Protein AF-E4YAP9-F1 (afdb_monomer)

Secondary structure (DSSP, 8-state):
-HHHHHHHHHHHHHH--HHHHHHHHHHHHHHHHHTB-TTTTS-B-SEE-TTS-EEE--S-BTTB-SSHHHHHHHHHHHHHHHHHHHT-

Nearest PDB structures (foldseek):
  3wkh-assembly1_A  TM=9.149E-01  e=1.111E-03  Rhodothermus marinus
  5zhb-assembly1_A  TM=8.938E-01  e=2.085E-03  Caldibacillus thermoamylovorans
  3vw5-assembly3_C  TM=8.857E-01  e=2.681E-03  Ruminococcus albus
  4z4l-assembly1_A  TM=9.061E-01  e=4.548E-02  Caldicellulosiruptor saccharolyticus DSM 8903
  7d5g-assembly1_A  TM=9.010E-01  e=5.493E-02  Caldicellulosiruptor saccharolyticus DSM 8903

Foldseek 3Di:
DLVLLLVLLVCCLVPVDCVSVVSNVVVVVLCVVQFWDPPPPTDGQPDADPVSHRPDPDRDDPPHDDDSNVVSVVSSVVSVVVVVVVVD

Sequence (88 aa):
MSEALYATVLAYEHTNDAAFYNWLVKLWDCIEDKFIDEVNGGDWYGYLRKDCTIFSQLKGGNYKGCFHVPRALIYSISAADRIINAAQ

pLDDT: mean 94.47, std 5.33, range [63.22, 98.56]

Structure (mmCIF, N/CA/C/O backbone):
data_AF-E4YAP9-F1
#
_entry.id   AF-E4YAP9-F1
#
loop_
_atom_site.group_PDB
_atom_site.id
_atom_site.type_symbol
_atom_site.label_atom_id
_atom_site.label_alt_id
_atom_site.label_comp_id
_atom_site.label_asym_id
_atom_site.label_entity_id
_atom_site.label_seq_id
_atom_site.pdbx_PDB_ins_code
_atom_site.Cartn_x
_atom_site.Cartn_y
_atom_site.Cartn_z
_atom_site.occupancy
_atom_site.B_iso_or_equiv
_atom_site.auth_seq_id
_atom_site.auth_comp_id
_atom_site.auth_asym_id
_a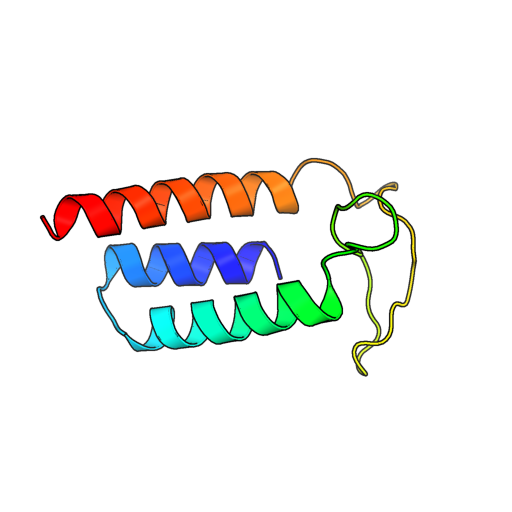tom_site.auth_atom_id
_atom_site.pdbx_PDB_model_num
ATOM 1 N N . MET A 1 1 ? -2.523 3.894 -5.153 1.00 89.69 1 MET A N 1
ATOM 2 C CA . MET A 1 1 ? -2.744 2.723 -4.281 1.00 89.69 1 MET A CA 1
ATOM 3 C C . MET A 1 1 ? -2.168 2.918 -2.885 1.00 89.69 1 MET A C 1
ATOM 5 O O . MET A 1 1 ? -2.921 2.774 -1.935 1.00 89.69 1 MET A O 1
ATOM 9 N N . SER A 1 2 ? -0.903 3.342 -2.745 1.00 95.94 2 SER A N 1
ATOM 10 C CA . SER A 1 2 ? -0.265 3.601 -1.438 1.00 95.94 2 SER A CA 1
ATOM 11 C C . SER A 1 2 ? -1.068 4.536 -0.518 1.00 95.94 2 SER A C 1
ATOM 13 O O . SER A 1 2 ? -1.294 4.215 0.641 1.00 95.94 2 SER A O 1
ATOM 15 N N . GLU A 1 3 ? -1.552 5.671 -1.030 1.00 98.12 3 GLU A N 1
ATOM 16 C CA . GLU A 1 3 ? -2.295 6.645 -0.212 1.00 98.12 3 GLU A CA 1
ATOM 17 C C . GLU A 1 3 ? -3.669 6.132 0.221 1.00 98.12 3 GLU A C 1
ATOM 19 O O . GLU A 1 3 ? -4.087 6.369 1.348 1.00 98.12 3 GLU A O 1
ATOM 24 N N . ALA A 1 4 ? -4.359 5.402 -0.660 1.00 97.88 4 ALA A N 1
ATOM 25 C CA . ALA A 1 4 ? -5.649 4.801 -0.340 1.00 97.88 4 ALA A CA 1
ATOM 26 C C . ALA A 1 4 ? -5.497 3.727 0.744 1.00 97.88 4 ALA A C 1
ATOM 28 O O . ALA A 1 4 ? -6.288 3.709 1.682 1.00 97.88 4 ALA A O 1
ATOM 29 N N . LEU A 1 5 ? -4.446 2.897 0.652 1.00 98.12 5 L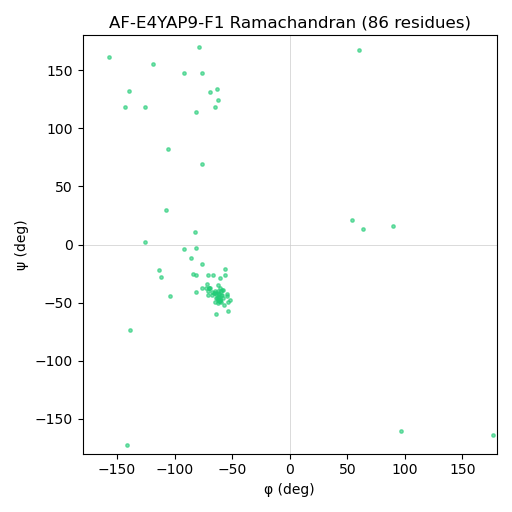EU A N 1
ATOM 30 C CA . LEU A 1 5 ? -4.103 1.914 1.679 1.00 98.12 5 LEU A CA 1
ATOM 31 C C . LEU A 1 5 ? -3.978 2.603 3.042 1.00 98.12 5 LEU A C 1
ATOM 33 O O . LEU A 1 5 ? -4.741 2.301 3.956 1.00 98.12 5 LEU A O 1
ATOM 37 N N . TYR A 1 6 ? -3.094 3.598 3.145 1.00 98.50 6 TYR A N 1
ATOM 38 C CA . TYR A 1 6 ? -2.884 4.306 4.406 1.00 98.50 6 TYR A CA 1
ATOM 39 C C . TYR A 1 6 ? -4.153 5.013 4.907 1.00 98.50 6 TYR A C 1
ATOM 41 O O . TYR A 1 6 ? -4.487 4.905 6.084 1.00 98.50 6 TYR A O 1
ATOM 49 N N . ALA A 1 7 ? -4.901 5.678 4.022 1.00 98.56 7 ALA A N 1
ATOM 50 C CA . ALA A 1 7 ? -6.143 6.354 4.387 1.00 98.56 7 ALA A CA 1
ATOM 51 C C . ALA A 1 7 ? -7.184 5.389 4.975 1.00 98.56 7 ALA A C 1
ATOM 53 O O . ALA A 1 7 ? -7.843 5.742 5.948 1.00 98.56 7 ALA A O 1
ATOM 54 N N . THR A 1 8 ? -7.322 4.175 4.429 1.00 98.38 8 THR A N 1
ATOM 55 C CA . THR A 1 8 ? -8.265 3.181 4.970 1.00 98.38 8 THR A CA 1
ATOM 56 C C . THR A 1 8 ? -7.863 2.668 6.349 1.00 98.38 8 THR A C 1
ATOM 58 O O . THR A 1 8 ? -8.724 2.575 7.221 1.00 98.38 8 THR A O 1
ATOM 61 N N . VAL A 1 9 ? -6.570 2.418 6.591 1.00 98.12 9 VAL A N 1
ATOM 62 C CA . VAL A 1 9 ? -6.080 2.039 7.929 1.00 98.12 9 VAL A CA 1
ATOM 63 C C . VAL A 1 9 ? -6.333 3.166 8.928 1.00 98.12 9 VAL A C 1
ATOM 65 O O . VAL A 1 9 ? -6.874 2.928 10.002 1.00 98.12 9 VAL A O 1
ATOM 68 N N . LEU A 1 10 ? -5.984 4.400 8.558 1.00 98.31 10 LEU A N 1
ATOM 69 C CA . LEU A 1 10 ? -6.137 5.570 9.420 1.00 98.31 10 LEU A CA 1
ATOM 70 C C . LEU A 1 10 ? -7.615 5.871 9.720 1.00 98.31 10 LEU A C 1
ATOM 72 O O . LEU A 1 10 ? -7.975 6.206 10.845 1.00 98.31 10 LEU A O 1
ATOM 76 N N . ALA A 1 11 ? -8.493 5.728 8.727 1.00 98.44 11 ALA A N 1
ATOM 77 C CA . ALA A 1 11 ? -9.928 5.893 8.923 1.00 98.44 11 ALA A CA 1
ATOM 78 C C . ALA A 1 11 ? -10.487 4.825 9.870 1.00 98.44 11 ALA A C 1
ATOM 80 O O . ALA A 1 11 ? -11.262 5.160 10.767 1.00 98.44 11 ALA A O 1
ATOM 81 N N . TYR A 1 12 ? -10.065 3.566 9.718 1.00 98.38 12 TYR A N 1
ATOM 82 C CA . TYR A 1 12 ? -10.443 2.504 10.646 1.00 98.38 12 TYR A CA 1
ATOM 83 C C . TYR A 1 12 ? -9.945 2.797 12.068 1.00 98.38 12 TYR A C 1
ATOM 85 O O . TYR A 1 12 ? -10.736 2.726 13.001 1.00 98.38 12 TYR A O 1
ATOM 93 N N . GLU A 1 13 ? -8.691 3.233 12.224 1.00 97.88 13 GLU A N 1
ATOM 94 C CA . GLU A 1 13 ? -8.115 3.630 13.517 1.00 97.88 13 GLU A CA 1
ATOM 95 C C . GLU A 1 13 ? -8.960 4.697 14.235 1.00 97.88 13 GLU A C 1
ATOM 97 O O . GLU A 1 13 ? -9.207 4.591 15.434 1.00 97.88 13 GLU A O 1
ATOM 102 N N . HIS A 1 14 ? -9.426 5.722 13.517 1.00 97.75 14 HIS A N 1
ATOM 103 C CA . HIS A 1 14 ? -10.150 6.842 14.128 1.00 97.75 14 HIS A CA 1
ATOM 104 C C . HIS A 1 14 ? -11.644 6.608 14.339 1.00 97.75 14 HIS A C 1
ATOM 106 O O . HIS A 1 14 ? -12.250 7.277 15.175 1.00 97.75 14 HIS A O 1
ATOM 112 N N . THR A 1 15 ? -12.258 5.728 13.553 1.00 97.62 15 THR A N 1
ATOM 113 C CA . THR A 1 15 ? -13.722 5.573 13.534 1.00 97.62 15 THR A CA 1
ATOM 114 C C . THR A 1 15 ? -14.194 4.225 14.056 1.00 97.62 15 THR A C 1
ATOM 116 O O . THR A 1 15 ? -15.349 4.107 14.454 1.00 97.62 15 THR A O 1
ATOM 119 N N . ASN A 1 16 ? -13.323 3.213 14.041 1.00 96.31 16 ASN A N 1
ATOM 120 C CA . ASN A 1 16 ? -13.657 1.812 14.275 1.00 96.31 16 ASN A CA 1
ATOM 121 C C . ASN A 1 16 ? -14.777 1.276 13.350 1.00 96.31 16 ASN A C 1
ATOM 123 O O . ASN A 1 16 ? -15.440 0.290 13.669 1.00 96.31 16 ASN A O 1
ATOM 127 N N . ASP A 1 17 ? -15.011 1.925 12.200 1.00 98.12 17 ASP A N 1
ATOM 128 C CA . ASP A 1 17 ? -16.007 1.491 11.220 1.00 98.12 17 ASP A CA 1
ATOM 129 C C . ASP A 1 17 ? -15.435 0.374 10.337 1.00 98.12 17 ASP A C 1
ATOM 131 O O . ASP A 1 17 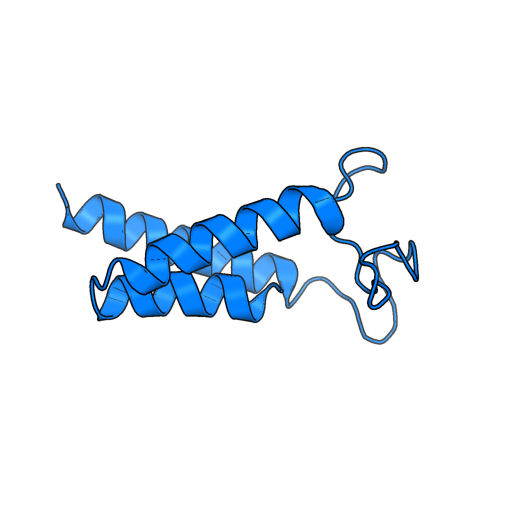? -14.531 0.581 9.519 1.00 98.12 17 ASP A O 1
ATOM 135 N N . ALA A 1 18 ? -16.008 -0.824 10.474 1.00 97.56 18 ALA A N 1
ATOM 136 C CA . ALA A 1 18 ? -15.616 -2.020 9.735 1.00 97.56 18 ALA A CA 1
ATOM 137 C C . ALA A 1 18 ? -15.657 -1.850 8.204 1.00 97.56 18 ALA A C 1
ATOM 139 O O . ALA A 1 18 ? -14.980 -2.591 7.489 1.00 97.56 18 ALA A O 1
ATOM 140 N N . ALA A 1 19 ? -16.398 -0.874 7.667 1.00 98.38 19 ALA A N 1
ATOM 141 C CA . ALA A 1 19 ? -16.363 -0.553 6.244 1.00 98.38 19 ALA A CA 1
ATOM 142 C C . ALA A 1 19 ? -14.949 -0.175 5.771 1.00 98.38 19 ALA A C 1
ATOM 144 O O . ALA A 1 19 ? -14.535 -0.610 4.692 1.00 98.38 19 ALA A O 1
ATOM 145 N N . PHE A 1 20 ? -14.183 0.575 6.572 1.00 98.50 20 PHE A N 1
ATOM 146 C CA . PHE A 1 20 ? -12.809 0.949 6.227 1.00 98.50 20 PHE A CA 1
ATOM 147 C C . PHE A 1 20 ? -11.856 -0.241 6.282 1.00 98.50 20 PHE A C 1
ATOM 149 O O . PHE A 1 20 ? -11.016 -0.376 5.395 1.00 98.50 20 PHE A O 1
ATOM 156 N N . TYR A 1 21 ? -12.036 -1.146 7.246 1.00 97.56 21 TYR A N 1
ATOM 157 C CA . TYR A 1 21 ? -11.286 -2.401 7.290 1.00 97.56 21 TYR A CA 1
ATOM 158 C C . TYR A 1 21 ? -11.569 -3.278 6.059 1.00 97.56 21 TYR A C 1
ATOM 160 O O . TYR A 1 21 ? -10.651 -3.760 5.401 1.00 97.56 21 TYR A O 1
ATOM 168 N N . ASN A 1 22 ? -12.836 -3.415 5.666 1.00 98.19 22 ASN A N 1
ATOM 169 C CA . ASN A 1 22 ? -13.201 -4.175 4.469 1.00 98.19 22 ASN A CA 1
ATOM 170 C C . ASN A 1 22 ? -12.600 -3.576 3.186 1.00 98.19 22 ASN A C 1
ATOM 172 O O . ASN A 1 22 ? -12.254 -4.306 2.256 1.00 98.19 22 ASN A O 1
ATOM 176 N N . TRP A 1 23 ? -12.482 -2.247 3.111 1.00 98.06 23 TRP A N 1
ATOM 177 C CA . TRP A 1 23 ? -11.796 -1.577 2.007 1.00 98.06 23 TRP A CA 1
ATOM 178 C C . TRP A 1 23 ? -10.282 -1.768 2.045 1.00 98.06 23 TRP A C 1
ATOM 180 O O . TRP A 1 23 ? -9.693 -2.001 0.991 1.00 98.06 23 TRP A O 1
ATOM 190 N N . LEU A 1 24 ? -9.671 -1.712 3.229 1.00 97.50 24 LEU A N 1
ATOM 191 C CA . LEU A 1 24 ? -8.254 -2.006 3.433 1.00 97.50 24 LEU A CA 1
ATOM 192 C C . LEU A 1 24 ? -7.893 -3.387 2.872 1.00 97.50 24 LEU A C 1
ATOM 194 O O . LEU A 1 24 ? -6.961 -3.482 2.079 1.00 97.50 24 LEU A O 1
ATOM 198 N N . VAL A 1 25 ? -8.666 -4.424 3.215 1.00 97.50 25 VAL A N 1
ATOM 199 C CA . VAL A 1 25 ? -8.453 -5.795 2.713 1.00 97.50 25 VAL A CA 1
ATOM 200 C C . VAL A 1 25 ? -8.492 -5.829 1.184 1.00 97.50 25 VAL A C 1
ATOM 202 O O . VAL A 1 25 ? -7.528 -6.243 0.552 1.00 97.50 25 VAL A O 1
ATOM 205 N N . LYS A 1 26 ? -9.543 -5.274 0.566 1.00 97.00 26 LYS A N 1
ATOM 206 C CA . LYS A 1 26 ? -9.667 -5.229 -0.905 1.00 97.00 26 LYS A CA 1
ATOM 207 C C . LYS A 1 26 ? -8.514 -4.488 -1.585 1.00 97.00 26 LYS A C 1
ATOM 209 O O . LYS A 1 26 ? -8.096 -4.856 -2.682 1.00 97.00 26 LYS A O 1
ATOM 214 N N . LEU A 1 27 ? -8.047 -3.394 -0.980 1.00 96.44 27 LEU A N 1
ATOM 215 C CA . LEU A 1 27 ? -6.916 -2.633 -1.502 1.00 96.44 27 LEU A CA 1
ATOM 216 C C . LEU A 1 27 ? -5.627 -3.440 -1.406 1.00 96.44 27 LEU A C 1
ATOM 218 O O . LEU A 1 27 ? -4.863 -3.432 -2.369 1.00 96.44 27 LEU A O 1
ATOM 222 N N . TRP A 1 28 ? -5.397 -4.120 -0.280 1.00 96.69 28 TRP A N 1
ATOM 223 C CA . TRP A 1 28 ? -4.230 -4.973 -0.093 1.00 96.69 28 TRP A CA 1
ATOM 224 C C . TRP A 1 28 ? -4.206 -6.122 -1.101 1.00 96.69 28 TRP A C 1
ATOM 226 O O . TRP A 1 28 ? -3.212 -6.249 -1.807 1.00 96.69 28 TRP A O 1
ATOM 236 N N . ASP A 1 29 ? -5.315 -6.845 -1.274 1.00 95.88 29 ASP A N 1
ATOM 237 C CA . ASP A 1 29 ? -5.418 -7.936 -2.254 1.00 95.88 29 ASP A CA 1
ATOM 238 C C . ASP A 1 29 ? -5.044 -7.455 -3.669 1.00 95.88 29 ASP A C 1
ATOM 240 O O . ASP A 1 29 ? -4.304 -8.106 -4.403 1.00 95.88 29 ASP A O 1
ATOM 244 N N . CYS A 1 30 ? -5.510 -6.262 -4.057 1.00 93.69 30 CYS A N 1
ATOM 245 C CA . CYS A 1 30 ? -5.170 -5.676 -5.353 1.00 93.69 30 CYS A CA 1
ATOM 246 C C . CYS A 1 30 ? -3.700 -5.230 -5.443 1.00 93.69 30 CYS A C 1
ATOM 248 O O . CYS A 1 30 ? -3.088 -5.345 -6.506 1.00 93.69 30 CYS A O 1
ATOM 250 N N . ILE A 1 31 ? -3.134 -4.693 -4.361 1.00 94.62 31 ILE A N 1
ATOM 251 C CA . ILE A 1 31 ? -1.716 -4.321 -4.288 1.00 94.62 31 ILE A CA 1
ATOM 252 C C . ILE A 1 31 ? -0.837 -5.557 -4.454 1.00 94.62 31 ILE A C 1
ATOM 254 O O . ILE A 1 31 ? 0.081 -5.534 -5.274 1.00 94.62 31 ILE A O 1
ATOM 258 N N . GLU A 1 32 ? -1.126 -6.606 -3.693 1.00 93.88 32 GLU A N 1
ATOM 259 C CA . GLU A 1 32 ? -0.374 -7.855 -3.681 1.00 93.88 32 GLU A CA 1
ATOM 260 C C . GLU A 1 32 ? -0.393 -8.519 -5.062 1.00 93.88 32 GLU A C 1
ATOM 262 O O . GLU A 1 32 ? 0.662 -8.814 -5.610 1.00 93.88 32 GLU A O 1
ATOM 267 N N . ASP A 1 33 ? -1.569 -8.618 -5.688 1.00 92.88 33 ASP A N 1
ATOM 268 C CA . ASP A 1 33 ? -1.734 -9.248 -7.004 1.00 92.88 33 ASP A CA 1
ATOM 269 C C . ASP A 1 33 ? -1.175 -8.406 -8.170 1.00 92.88 33 ASP A C 1
ATOM 271 O O . ASP A 1 33 ? -0.647 -8.949 -9.141 1.00 92.88 33 ASP A O 1
ATOM 275 N N . LYS A 1 34 ? -1.310 -7.071 -8.134 1.00 92.38 34 LYS A N 1
ATOM 276 C CA . LYS A 1 34 ? -1.038 -6.223 -9.316 1.00 92.38 34 LYS A CA 1
ATOM 277 C C . LYS A 1 34 ? 0.178 -5.316 -9.209 1.00 92.38 34 LYS A C 1
ATOM 279 O O . LYS A 1 34 ? 0.729 -4.927 -10.240 1.00 92.38 34 LYS A O 1
ATOM 284 N N . PHE A 1 35 ? 0.563 -4.907 -8.005 1.00 94.25 35 PHE A N 1
ATOM 285 C CA . PHE A 1 35 ? 1.607 -3.902 -7.817 1.00 94.25 35 PHE A CA 1
ATOM 286 C C . PHE A 1 35 ? 2.922 -4.519 -7.363 1.00 94.25 35 PHE A C 1
ATOM 288 O O . PHE A 1 35 ? 3.955 -4.111 -7.891 1.00 94.25 35 PHE A O 1
ATOM 295 N N . ILE A 1 36 ? 2.912 -5.455 -6.413 1.00 95.19 36 ILE A N 1
ATOM 296 C CA . ILE A 1 36 ? 4.140 -6.054 -5.876 1.00 95.19 36 ILE A CA 1
ATOM 297 C C . ILE A 1 36 ? 4.804 -6.932 -6.941 1.00 95.19 36 ILE A C 1
ATOM 299 O O . ILE A 1 36 ? 4.165 -7.752 -7.588 1.00 95.19 36 ILE A O 1
ATOM 303 N N . ASP A 1 37 ? 6.108 -6.748 -7.132 1.00 95.06 37 ASP A N 1
ATOM 304 C CA . ASP A 1 37 ? 6.903 -7.560 -8.052 1.00 95.06 37 ASP A CA 1
ATOM 305 C C . ASP A 1 37 ? 7.792 -8.529 -7.292 1.00 95.06 37 ASP A C 1
ATOM 307 O O . ASP A 1 37 ? 8.974 -8.280 -7.050 1.00 95.06 37 ASP A O 1
ATOM 311 N N . GLU A 1 38 ? 7.199 -9.648 -6.901 1.00 89.25 38 GLU A N 1
ATOM 312 C CA . GLU A 1 38 ? 7.906 -10.698 -6.171 1.00 89.25 38 GLU A CA 1
ATOM 313 C C . GLU A 1 38 ? 8.990 -11.373 -7.021 1.00 89.25 38 GLU A C 1
ATOM 315 O O . GLU A 1 38 ? 9.988 -11.857 -6.490 1.00 89.25 38 GLU A O 1
ATOM 320 N N . VAL A 1 39 ? 8.833 -11.369 -8.350 1.00 87.81 39 VAL A N 1
ATOM 321 C CA . VAL A 1 39 ? 9.725 -12.082 -9.275 1.00 87.81 39 VAL A CA 1
ATOM 322 C C . VAL A 1 39 ? 11.053 -11.347 -9.469 1.00 87.81 39 VAL A C 1
ATOM 324 O O . VAL A 1 39 ? 12.095 -11.993 -9.564 1.00 87.81 39 VAL A O 1
ATOM 327 N N . ASN A 1 40 ? 11.047 -10.010 -9.514 1.00 85.94 40 ASN A N 1
ATOM 328 C CA . ASN A 1 40 ? 12.228 -9.215 -9.883 1.00 85.94 40 ASN A CA 1
ATOM 329 C C . ASN A 1 40 ? 12.882 -8.473 -8.704 1.00 85.94 40 ASN A C 1
ATOM 331 O O . ASN A 1 40 ? 13.499 -7.423 -8.893 1.00 85.94 40 ASN A O 1
ATOM 335 N N . GLY A 1 41 ? 12.780 -9.018 -7.489 1.00 80.69 41 GLY A N 1
ATOM 336 C CA . GLY A 1 41 ? 13.476 -8.482 -6.312 1.00 80.69 41 GLY A CA 1
ATOM 337 C C . GLY A 1 41 ? 12.697 -7.430 -5.517 1.00 80.69 41 GLY A C 1
ATOM 338 O O . GLY A 1 41 ? 13.289 -6.740 -4.687 1.00 80.69 41 GLY A O 1
ATOM 339 N N . GLY A 1 42 ? 11.383 -7.324 -5.731 1.00 86.88 42 GLY A N 1
ATOM 340 C CA . GLY A 1 42 ? 10.478 -6.512 -4.922 1.00 86.88 42 GLY A CA 1
ATOM 341 C C . GLY A 1 42 ? 10.179 -5.118 -5.482 1.00 86.88 42 GLY A C 1
ATOM 342 O O . GLY A 1 42 ? 10.334 -4.828 -6.670 1.00 86.88 42 GLY A O 1
ATOM 343 N N . ASP A 1 43 ? 9.714 -4.245 -4.581 1.00 93.06 43 ASP A N 1
ATOM 344 C CA . ASP A 1 43 ? 9.095 -2.943 -4.880 1.00 93.06 43 ASP A CA 1
ATOM 345 C C . ASP A 1 43 ? 7.825 -3.075 -5.749 1.00 93.06 43 ASP A C 1
ATOM 347 O O . ASP A 1 43 ? 7.473 -4.123 -6.294 1.00 93.06 43 ASP A O 1
ATOM 351 N N . TRP A 1 44 ? 7.075 -1.988 -5.838 1.00 95.06 44 TRP A N 1
ATOM 352 C CA . TRP A 1 44 ? 5.831 -1.921 -6.577 1.00 95.06 44 TRP A CA 1
ATOM 353 C C . TRP A 1 44 ? 6.076 -1.444 -8.007 1.00 95.06 44 TRP A C 1
ATOM 355 O O . TRP A 1 44 ? 6.938 -0.598 -8.264 1.00 95.06 44 TRP A O 1
ATOM 365 N N . TYR A 1 45 ? 5.279 -1.920 -8.958 1.00 95.44 45 TYR A N 1
ATOM 366 C CA . TYR A 1 45 ? 5.117 -1.251 -10.243 1.00 95.44 45 TYR A CA 1
ATOM 367 C C . TYR A 1 45 ? 4.498 0.134 -10.035 1.00 95.44 45 TYR A C 1
ATOM 369 O O . TYR A 1 45 ? 3.535 0.307 -9.289 1.00 95.44 45 T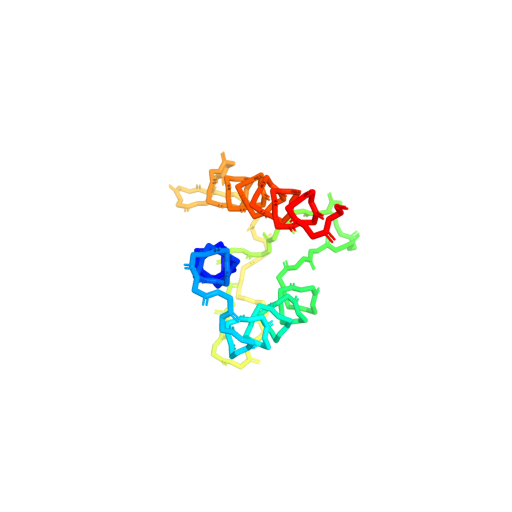YR A O 1
ATOM 377 N N . GLY A 1 46 ? 5.064 1.147 -10.694 1.00 93.38 46 GLY A N 1
ATOM 378 C CA . GLY A 1 46 ? 4.567 2.521 -10.586 1.00 93.38 46 GLY A CA 1
ATOM 379 C C . GLY A 1 46 ? 3.357 2.824 -11.465 1.00 93.38 46 GLY A C 1
ATOM 380 O O . GLY A 1 46 ? 2.594 3.735 -11.157 1.00 93.38 46 GLY A O 1
ATOM 381 N N . TYR A 1 47 ? 3.200 2.090 -12.570 1.00 93.88 47 TYR A N 1
ATOM 382 C CA . TYR A 1 47 ? 2.286 2.460 -13.648 1.00 93.88 47 TYR A CA 1
ATOM 383 C C . TYR A 1 47 ? 1.617 1.222 -14.240 1.00 93.88 47 TYR A C 1
ATOM 385 O O . TYR A 1 47 ? 2.282 0.349 -14.805 1.00 93.88 47 TYR A O 1
ATOM 393 N N . LEU A 1 48 ? 0.292 1.175 -14.137 1.00 92.94 48 LEU A N 1
ATOM 394 C CA . LEU A 1 48 ? -0.565 0.143 -14.712 1.00 92.94 48 LEU A CA 1
ATOM 395 C C . LEU A 1 48 ? -1.527 0.784 -15.715 1.00 92.94 48 LEU A C 1
ATOM 397 O O . LEU A 1 48 ? -1.841 1.974 -15.632 1.00 92.94 48 LEU A O 1
ATOM 401 N N . ARG A 1 49 ? -2.002 -0.014 -16.666 1.00 92.06 49 ARG A N 1
ATOM 402 C CA . ARG A 1 49 ? -3.108 0.356 -17.553 1.00 92.06 49 ARG A CA 1
ATOM 403 C C . ARG A 1 49 ? -4.447 0.193 -16.828 1.00 92.06 49 ARG A C 1
ATOM 405 O O . ARG A 1 49 ? -4.529 -0.395 -15.753 1.00 92.06 49 ARG A O 1
ATOM 412 N N . LYS A 1 50 ? -5.524 0.695 -17.442 1.00 87.19 50 LYS A N 1
ATOM 413 C CA . LYS A 1 50 ? -6.895 0.579 -16.909 1.00 87.19 50 LYS A CA 1
ATOM 414 C C . LYS A 1 50 ? -7.356 -0.879 -16.754 1.00 87.19 50 LYS A C 1
ATOM 416 O O . LYS A 1 50 ? -8.168 -1.159 -15.884 1.00 87.19 50 LYS A O 1
ATOM 421 N N . ASP A 1 51 ? -6.845 -1.782 -17.585 1.00 88.88 51 ASP A N 1
ATOM 422 C CA . ASP A 1 51 ? -7.087 -3.230 -17.510 1.00 88.88 51 ASP A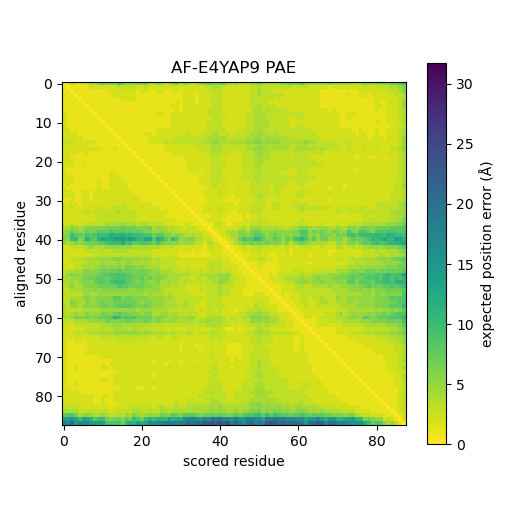 CA 1
ATOM 423 C C . ASP A 1 51 ? -6.178 -3.948 -16.492 1.00 88.88 51 ASP A C 1
ATOM 425 O O . ASP A 1 51 ? -6.122 -5.175 -16.465 1.00 88.88 51 ASP A O 1
ATOM 429 N N . CYS A 1 52 ? -5.459 -3.187 -15.662 1.00 83.88 52 CYS A N 1
ATOM 430 C CA . CYS A 1 52 ? -4.521 -3.665 -14.650 1.00 83.88 52 CYS A CA 1
ATOM 431 C C . CYS A 1 52 ? -3.296 -4.416 -15.197 1.00 83.88 52 CYS A C 1
ATOM 433 O O . CYS A 1 52 ? -2.560 -5.016 -14.415 1.00 83.88 52 CYS A O 1
ATOM 435 N N . THR A 1 53 ? -3.016 -4.351 -16.503 1.0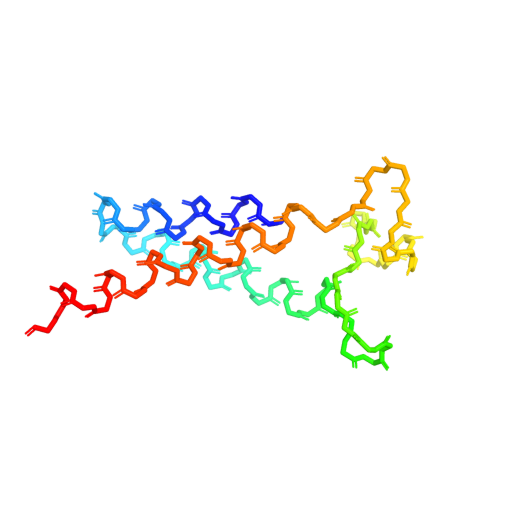0 90.50 53 THR A N 1
ATOM 436 C CA . THR A 1 53 ? -1.734 -4.826 -17.040 1.00 90.50 53 THR A CA 1
ATOM 437 C C . THR A 1 53 ? -0.611 -3.828 -16.744 1.00 90.50 53 THR A C 1
ATOM 439 O O . THR A 1 53 ? -0.826 -2.610 -16.690 1.00 90.50 53 THR A O 1
ATOM 442 N N . ILE A 1 54 ? 0.612 -4.329 -16.542 1.00 91.94 54 ILE A N 1
ATOM 443 C CA . ILE A 1 54 ? 1.785 -3.495 -16.245 1.00 91.94 54 ILE A CA 1
ATOM 444 C C . ILE A 1 54 ? 2.079 -2.600 -17.456 1.00 91.94 54 ILE A C 1
ATOM 446 O O . ILE A 1 54 ? 2.368 -3.085 -18.550 1.00 91.94 54 ILE A O 1
ATOM 450 N N . PHE A 1 55 ? 2.016 -1.278 -17.268 1.00 93.69 55 PHE A N 1
ATOM 451 C CA . PHE A 1 55 ? 2.364 -0.316 -18.318 1.00 93.69 55 PHE A CA 1
ATOM 452 C C . PHE A 1 55 ? 3.878 -0.105 -18.396 1.00 93.69 55 PHE A C 1
ATOM 454 O O . PHE A 1 55 ? 4.434 -0.017 -19.488 1.00 93.69 55 PHE A O 1
ATOM 461 N N . SER A 1 56 ? 4.538 -0.019 -17.238 1.00 92.38 56 SER A N 1
ATOM 462 C CA . SER A 1 56 ? 5.981 0.186 -17.134 1.00 92.38 56 SER A CA 1
ATOM 463 C C . SER A 1 56 ? 6.574 -0.674 -16.025 1.00 92.38 56 SER A C 1
ATOM 465 O O . SER A 1 56 ? 6.085 -0.673 -14.896 1.00 92.38 56 SER A O 1
ATOM 467 N N . GLN A 1 57 ? 7.666 -1.364 -16.352 1.00 92.19 57 GLN A N 1
ATOM 468 C CA . GLN A 1 57 ? 8.434 -2.183 -15.411 1.00 92.19 57 GLN A CA 1
ATOM 469 C C . GLN A 1 57 ? 9.410 -1.351 -14.560 1.00 92.19 57 GLN A C 1
ATOM 471 O O . GLN A 1 57 ? 10.074 -1.888 -13.677 1.00 92.19 57 GLN A O 1
ATOM 476 N N . LEU A 1 58 ? 9.503 -0.036 -14.800 1.00 92.12 58 LEU A N 1
ATOM 477 C CA . LEU A 1 58 ? 10.398 0.842 -14.052 1.00 92.12 58 LEU A CA 1
ATOM 478 C C . LEU A 1 58 ? 10.020 0.878 -12.564 1.00 92.12 58 LEU A C 1
ATOM 480 O O . LEU A 1 58 ? 8.905 1.253 -12.193 1.00 92.12 58 LEU A O 1
ATOM 484 N N . LYS A 1 59 ? 10.995 0.564 -11.707 1.00 92.31 59 LYS A N 1
ATOM 485 C CA . LYS A 1 59 ? 10.886 0.691 -10.243 1.00 92.31 59 LYS A CA 1
ATOM 486 C C . LYS A 1 59 ? 11.234 2.082 -9.728 1.00 92.31 59 LYS A C 1
ATOM 488 O O . LYS A 1 59 ? 10.901 2.420 -8.598 1.00 92.31 59 LYS A O 1
ATOM 493 N N . GLY A 1 60 ? 11.812 2.927 -10.570 1.00 92.19 60 GLY A N 1
ATOM 494 C CA . GLY A 1 60 ? 12.106 4.312 -10.244 1.00 92.19 60 GLY A CA 1
ATOM 495 C C . GLY A 1 60 ? 12.236 5.170 -11.494 1.00 92.19 60 GLY A C 1
ATOM 496 O O . GLY A 1 60 ? 12.409 4.663 -12.600 1.00 92.19 60 GLY A O 1
ATOM 497 N N . GLY A 1 61 ? 12.117 6.478 -11.314 1.00 91.69 61 GLY A N 1
ATOM 498 C CA . GLY A 1 61 ? 12.269 7.477 -12.366 1.00 91.69 61 GLY A CA 1
ATOM 499 C C . GLY A 1 61 ? 11.984 8.872 -11.820 1.00 91.69 61 GLY A C 1
ATOM 500 O O . GLY A 1 61 ? 11.890 9.055 -10.610 1.00 91.69 61 GLY A O 1
ATOM 501 N N . ASN A 1 62 ? 11.760 9.846 -12.703 1.00 95.44 62 ASN A N 1
ATOM 502 C CA . ASN A 1 62 ? 11.544 11.247 -12.305 1.00 95.44 62 ASN A CA 1
ATOM 503 C C . ASN A 1 62 ? 10.383 11.447 -11.312 1.00 95.44 62 ASN A C 1
ATOM 505 O O . ASN A 1 62 ? 10.389 12.406 -10.549 1.00 95.44 62 ASN A O 1
ATOM 509 N N . TYR A 1 63 ? 9.399 10.541 -11.320 1.00 93.38 63 TYR A N 1
ATOM 510 C CA . TYR A 1 63 ? 8.178 10.646 -10.512 1.00 93.38 63 TYR A CA 1
ATOM 511 C C . TYR A 1 63 ? 7.898 9.420 -9.631 1.00 93.38 63 TYR A C 1
ATOM 513 O O . TYR A 1 63 ? 6.895 9.390 -8.924 1.00 93.38 63 TYR A O 1
ATOM 521 N N . LYS A 1 64 ? 8.781 8.410 -9.636 1.00 95.31 64 LYS A N 1
ATOM 522 C CA . LYS A 1 64 ? 8.727 7.289 -8.687 1.00 95.31 64 LYS A CA 1
ATOM 523 C C . LYS A 1 64 ? 10.074 7.170 -7.993 1.00 95.31 64 LYS A C 1
ATOM 525 O O . LYS A 1 64 ? 11.078 6.884 -8.635 1.00 95.31 64 LYS A O 1
ATOM 530 N N . GLY A 1 65 ? 10.060 7.336 -6.680 1.00 95.19 65 GLY A N 1
ATOM 531 C CA . GLY A 1 65 ? 11.211 7.113 -5.815 1.00 95.19 65 GLY A CA 1
ATOM 532 C C . GLY A 1 65 ? 10.798 6.457 -4.502 1.00 95.19 65 GLY A C 1
ATOM 533 O O . GLY A 1 65 ? 9.639 6.075 -4.312 1.00 95.19 65 GLY A O 1
ATOM 534 N N . CYS A 1 66 ? 11.751 6.361 -3.580 1.00 96.38 66 CYS A N 1
ATOM 535 C CA . CYS A 1 66 ? 11.565 5.801 -2.243 1.00 96.38 66 CYS A CA 1
ATOM 536 C C . CYS A 1 66 ? 10.818 6.795 -1.329 1.00 96.38 66 CYS A C 1
ATOM 538 O O . CYS A 1 66 ? 11.400 7.393 -0.432 1.00 96.38 66 CYS A O 1
ATOM 540 N N . PHE A 1 67 ? 9.531 7.034 -1.603 1.00 96.81 67 PHE A N 1
ATOM 541 C CA . PHE A 1 67 ? 8.710 7.955 -0.808 1.00 96.81 67 PHE A CA 1
ATOM 542 C C . PHE A 1 67 ? 7.297 7.422 -0.566 1.00 96.81 67 PHE A C 1
ATOM 544 O O . PHE A 1 67 ? 7.001 6.959 0.529 1.00 96.81 67 PHE A O 1
ATOM 551 N N . HIS A 1 68 ? 6.427 7.434 -1.581 1.00 97.88 68 HIS A N 1
ATOM 552 C CA . HIS A 1 68 ? 5.007 7.107 -1.400 1.00 97.88 68 HIS A CA 1
ATOM 553 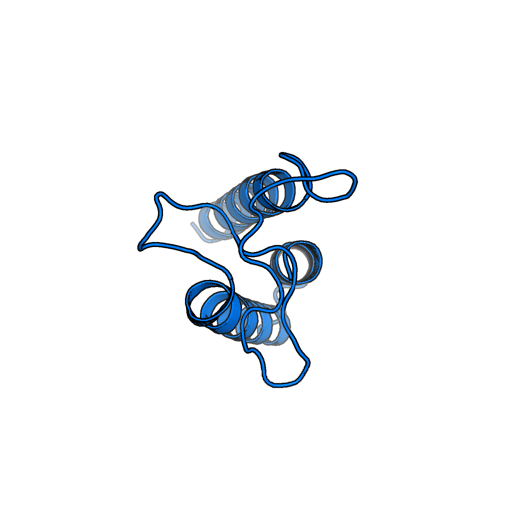C C . HIS A 1 68 ? 4.767 5.690 -0.869 1.00 97.88 68 HIS A C 1
ATOM 555 O O . HIS A 1 68 ? 4.009 5.523 0.082 1.00 97.88 68 HIS A O 1
ATOM 561 N N . VAL A 1 69 ? 5.418 4.683 -1.460 1.00 97.00 69 VAL A N 1
ATOM 562 C CA . VAL A 1 69 ? 5.282 3.278 -1.038 1.00 97.00 69 VAL A CA 1
ATOM 563 C C . VAL A 1 69 ? 5.811 3.064 0.388 1.00 97.00 69 VAL A C 1
ATOM 565 O O . VAL A 1 69 ? 5.012 2.691 1.247 1.00 97.00 69 VAL A O 1
ATOM 568 N N . PRO A 1 70 ? 7.094 3.342 0.703 1.00 97.50 70 PRO A N 1
ATOM 569 C CA . PRO A 1 70 ? 7.620 3.083 2.043 1.00 97.50 70 PRO A CA 1
ATOM 570 C C . PRO A 1 70 ? 6.915 3.910 3.125 1.00 97.50 70 PRO A C 1
ATOM 572 O O . PRO A 1 70 ? 6.605 3.370 4.183 1.00 97.50 70 PRO A O 1
ATOM 575 N N . ARG A 1 71 ? 6.588 5.187 2.868 1.00 98.38 71 ARG A N 1
ATOM 576 C CA . ARG A 1 71 ? 5.865 6.029 3.836 1.00 98.38 71 ARG A CA 1
ATOM 577 C C . ARG A 1 71 ? 4.491 5.453 4.163 1.00 98.38 71 ARG A C 1
ATOM 579 O O . ARG A 1 71 ? 4.143 5.352 5.336 1.00 98.38 71 ARG A O 1
ATOM 586 N N . ALA A 1 72 ? 3.719 5.079 3.141 1.00 98.25 72 ALA A N 1
ATOM 587 C CA . ALA A 1 72 ? 2.394 4.510 3.348 1.00 98.25 72 ALA A CA 1
ATOM 588 C C . ALA A 1 72 ? 2.460 3.195 4.131 1.00 98.25 72 ALA A C 1
ATOM 590 O O . ALA A 1 72 ? 1.661 3.010 5.043 1.00 98.25 72 ALA A O 1
ATOM 591 N N . LEU A 1 73 ? 3.422 2.316 3.827 1.00 97.94 73 LEU A N 1
ATOM 592 C CA . LEU A 1 73 ? 3.601 1.051 4.545 1.00 97.94 73 LEU A CA 1
ATOM 593 C C . LEU A 1 73 ? 3.995 1.271 6.010 1.00 97.94 73 LEU A C 1
ATOM 595 O O . LEU A 1 73 ? 3.332 0.738 6.893 1.00 97.94 73 LEU A O 1
ATOM 599 N N . ILE A 1 74 ? 5.005 2.106 6.284 1.00 98.50 74 ILE A N 1
ATOM 600 C CA . ILE A 1 74 ? 5.461 2.397 7.655 1.00 98.50 74 ILE A CA 1
ATOM 601 C C . ILE A 1 74 ? 4.316 2.963 8.501 1.00 98.50 74 ILE A C 1
ATOM 603 O O . ILE A 1 74 ? 4.096 2.516 9.628 1.00 98.50 74 ILE A O 1
ATOM 607 N N . TYR A 1 75 ? 3.562 3.925 7.964 1.00 98.44 75 TYR A N 1
ATOM 608 C CA . TYR A 1 75 ? 2.449 4.523 8.699 1.00 98.44 75 TYR A CA 1
ATOM 609 C C . TYR A 1 75 ? 1.251 3.588 8.841 1.00 98.44 75 TYR A C 1
ATOM 611 O O . TYR A 1 75 ? 0.605 3.613 9.886 1.00 98.44 75 TYR A O 1
ATOM 619 N N . SER A 1 76 ? 0.979 2.744 7.845 1.00 98.19 76 SER A N 1
ATOM 620 C CA . SER A 1 76 ? -0.065 1.718 7.939 1.00 98.19 76 SER A CA 1
ATOM 621 C C . SER A 1 76 ? 0.264 0.693 9.022 1.00 98.19 76 SER A C 1
ATOM 623 O O . SER A 1 76 ? -0.589 0.411 9.855 1.00 98.19 76 SER A O 1
ATOM 625 N N . ILE A 1 77 ? 1.508 0.203 9.071 1.00 98.19 77 ILE A N 1
ATOM 626 C CA . ILE A 1 77 ? 1.974 -0.722 10.117 1.00 98.19 77 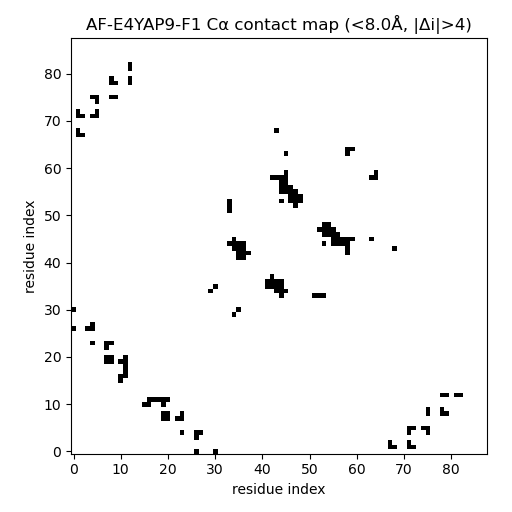ILE A CA 1
ATOM 627 C C . ILE A 1 77 ? 1.864 -0.056 11.489 1.00 98.19 77 ILE A C 1
ATOM 629 O O . ILE A 1 77 ? 1.247 -0.607 12.390 1.00 98.19 77 ILE A O 1
ATOM 633 N N . SER A 1 78 ? 2.354 1.179 11.624 1.00 98.31 78 SER A N 1
ATOM 634 C CA . SER A 1 78 ? 2.288 1.907 12.897 1.00 98.31 78 SER A CA 1
ATOM 635 C C . SER A 1 78 ? 0.849 2.128 13.383 1.00 98.31 78 SER A C 1
ATOM 637 O O . SER A 1 78 ? 0.597 2.109 14.585 1.00 98.31 78 SER A O 1
ATOM 639 N N . ALA A 1 79 ? -0.093 2.391 12.473 1.00 97.88 79 ALA A N 1
ATOM 640 C CA . ALA A 1 79 ? -1.509 2.529 12.809 1.00 97.88 79 ALA A CA 1
ATOM 641 C C . ALA A 1 79 ? -2.138 1.184 13.190 1.00 97.88 79 ALA A C 1
ATOM 643 O O . ALA A 1 79 ? -2.835 1.103 14.199 1.00 97.88 79 ALA A O 1
ATOM 644 N N . ALA A 1 80 ? -1.833 0.119 12.446 1.00 97.12 80 ALA A N 1
ATOM 645 C CA . ALA A 1 80 ? -2.271 -1.233 12.772 1.00 97.12 80 ALA A CA 1
ATOM 646 C C . ALA A 1 80 ? -1.770 -1.678 14.155 1.00 97.12 80 ALA A C 1
ATOM 648 O O . ALA A 1 80 ? -2.559 -2.188 14.946 1.00 97.12 80 ALA A O 1
ATOM 649 N N . ASP A 1 81 ? -0.507 -1.405 14.492 1.00 97.94 81 ASP A N 1
ATOM 650 C CA . ASP A 1 81 ? 0.054 -1.707 15.811 1.00 97.94 81 ASP A CA 1
ATOM 651 C C . ASP A 1 81 ? -0.713 -0.990 16.928 1.00 97.94 81 ASP A C 1
ATOM 653 O O . ASP A 1 81 ? -1.021 -1.589 17.958 1.00 97.94 81 ASP A O 1
ATOM 657 N N . ARG A 1 82 ? -1.065 0.290 16.746 1.00 97.56 82 ARG A N 1
ATOM 658 C CA . ARG A 1 82 ? -1.867 1.030 17.736 1.00 97.56 82 ARG A CA 1
ATOM 659 C C . ARG A 1 82 ? -3.269 0.449 17.888 1.00 97.56 82 ARG A C 1
ATOM 661 O O . ARG A 1 82 ? -3.725 0.304 19.018 1.00 97.56 82 ARG A O 1
ATOM 668 N N . ILE A 1 83 ? -3.917 0.073 16.784 1.00 96.62 83 ILE A N 1
ATOM 669 C CA . ILE A 1 83 ? -5.228 -0.593 16.803 1.00 96.62 83 ILE A CA 1
ATOM 670 C C . ILE A 1 83 ? -5.153 -1.911 17.586 1.00 96.62 83 ILE A C 1
ATOM 672 O O . ILE A 1 83 ? -5.978 -2.150 18.463 1.00 96.62 83 ILE A O 1
ATOM 676 N N . ILE A 1 84 ? -4.159 -2.755 17.289 1.00 95.75 84 ILE A N 1
ATOM 677 C CA . ILE A 1 84 ? -3.990 -4.069 17.925 1.00 95.75 84 ILE A CA 1
ATOM 678 C C . ILE A 1 84 ? -3.729 -3.913 19.426 1.00 95.75 84 ILE A C 1
ATOM 680 O O . ILE A 1 84 ? -4.365 -4.592 20.227 1.00 95.75 84 ILE A O 1
ATOM 684 N N . ASN A 1 85 ? -2.840 -2.996 19.813 1.00 95.69 85 ASN A N 1
ATOM 685 C CA . ASN A 1 85 ? -2.499 -2.770 21.219 1.00 95.69 85 ASN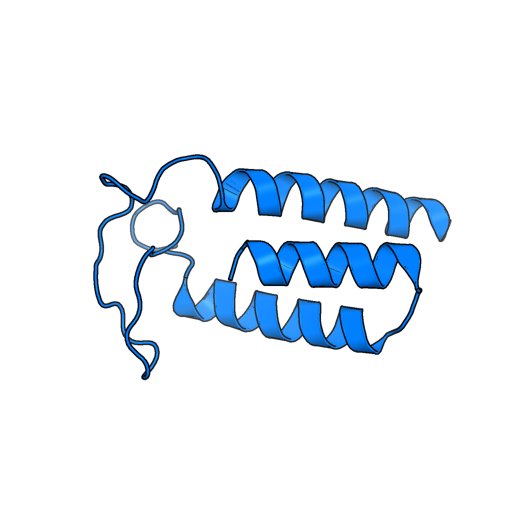 A CA 1
ATOM 686 C C . ASN A 1 85 ? -3.632 -2.106 22.018 1.00 95.69 85 ASN A C 1
ATOM 688 O O . ASN A 1 85 ? -3.698 -2.289 23.226 1.00 95.69 85 ASN A O 1
ATOM 692 N N . ALA A 1 86 ? -4.524 -1.344 21.378 1.00 90.88 86 ALA A N 1
ATOM 693 C CA . ALA A 1 86 ? -5.697 -0.769 22.041 1.00 90.88 86 ALA A CA 1
ATOM 694 C C . ALA A 1 86 ? -6.819 -1.794 22.296 1.00 90.88 86 ALA A C 1
ATOM 696 O O . ALA A 1 86 ? -7.732 -1.517 23.072 1.00 90.88 86 ALA A O 1
ATOM 697 N N . ALA A 1 87 ? -6.778 -2.951 21.627 1.00 77.00 87 ALA A N 1
ATOM 698 C CA . ALA A 1 87 ? -7.760 -4.025 21.770 1.00 77.00 87 ALA A CA 1
ATOM 699 C C . ALA A 1 87 ? -7.380 -5.082 22.831 1.00 77.00 87 ALA A C 1
ATOM 701 O O . ALA A 1 87 ? -8.165 -6.006 23.059 1.00 77.00 87 ALA A O 1
ATOM 702 N N . GLN A 1 88 ? -6.193 -4.967 23.441 1.00 63.22 88 GLN A N 1
ATOM 703 C CA . GLN A 1 88 ? -5.688 -5.820 24.529 1.00 63.22 88 GLN A CA 1
ATOM 704 C C . GLN A 1 88 ? -5.956 -5.189 25.897 1.00 63.22 88 GLN A C 1
ATOM 706 O O . GLN A 1 88 ? -6.287 -5.961 26.825 1.00 63.22 88 GLN A O 1
#

Organism: Oikopleura dioica (NCBI:txid34765)

InterPro domains:
  IPR008928 Six-hairpin glycosidase superfamily [SSF48208] (2-81)
  IPR010819 N-acylglucosamine 2-epimerase/Cellobiose 2-epimerase [PF07221] (2-64)
  IPR012341 Six-hairpin glycosidase-like superfamily [G3DSA:1.50.10.10] (1-87)

Radius of gyration: 14.27 Å; Cα contacts (8 Å, |Δi|>4): 87; chains: 1; bounding box: 30×23×43 Å

Solvent-accessible surface area (backbone atoms only — not comparable to full-atom values): 5076 Å² total; per-residue (Å²): 108,43,65,58,42,27,50,22,46,51,48,21,66,75,64,70,43,63,68,29,49,58,48,32,52,58,47,48,56,49,38,58,75,63,27,50,31,78,86,79,80,46,65,49,50,77,40,61,43,97,88,62,46,79,67,39,88,52,74,56,56,101,88,38,66,99,44,61,58,60,53,25,52,55,52,32,50,57,46,50,53,52,50,56,63,74,74,110

Mean predicted aligned error: 3.11 Å